Protein AF-A0A0G1T631-F1 (afdb_monomer_lite)

Sequence (86 aa):
MPIIISSVNIDERKKMDFRAGDSLRVWQRITDRIIEKDKVKEKSRLQAFEGLVLARKHGAEAGGTFTVRRVIDGVGVERILCGTNE

pLDDT: mean 79.18, std 12.17, range [40.97, 93.06]

Radius of gyration: 16.09 Å; chains: 1; bounding box: 46×25×39 Å

Structure (mmCIF, N/CA/C/O backbone):
data_AF-A0A0G1T631-F1
#
_entry.id   AF-A0A0G1T631-F1
#
loop_
_atom_site.group_PDB
_atom_site.id
_atom_site.type_symbol
_atom_site.label_atom_id
_atom_site.label_alt_id
_atom_site.label_comp_id
_atom_site.label_asym_id
_atom_site.label_entity_id
_atom_site.label_seq_id
_atom_site.pdbx_PDB_ins_code
_atom_site.Cartn_x
_atom_site.Cartn_y
_atom_site.Cartn_z
_atom_site.occupancy
_atom_site.B_iso_or_equiv
_atom_site.auth_seq_id
_atom_site.auth_comp_id
_atom_site.auth_asym_id
_atom_site.auth_atom_id
_atom_site.pdbx_PDB_model_num
ATOM 1 N N . MET A 1 1 ? 28.785 17.918 5.310 1.00 47.41 1 MET A N 1
ATOM 2 C CA . MET A 1 1 ? 27.691 17.109 5.894 1.00 47.41 1 MET A CA 1
ATOM 3 C C . MET A 1 1 ? 26.714 16.781 4.776 1.00 47.41 1 MET A C 1
ATOM 5 O O . MET A 1 1 ? 26.377 17.708 4.047 1.00 47.41 1 MET A O 1
ATOM 9 N N . PRO A 1 2 ? 26.317 15.515 4.570 1.00 48.94 2 PRO A N 1
ATOM 10 C CA . PRO A 1 2 ? 25.292 15.193 3.585 1.00 48.94 2 PRO A CA 1
ATOM 11 C C . PRO A 1 2 ? 23.964 15.818 4.023 1.00 48.94 2 PRO A C 1
ATOM 13 O O . PRO A 1 2 ? 23.546 15.670 5.170 1.00 48.94 2 PRO A O 1
ATOM 16 N N . ILE A 1 3 ? 23.333 16.562 3.119 1.00 58.81 3 ILE A N 1
ATOM 17 C CA . ILE A 1 3 ? 21.998 17.119 3.328 1.00 58.81 3 ILE A CA 1
ATOM 18 C C . ILE A 1 3 ? 21.029 15.935 3.307 1.00 58.81 3 ILE A C 1
ATOM 20 O O . ILE A 1 3 ? 20.956 15.213 2.315 1.00 58.81 3 ILE A O 1
ATOM 24 N N . ILE A 1 4 ? 20.318 15.705 4.410 1.00 57.94 4 ILE A N 1
ATOM 25 C CA . ILE A 1 4 ? 19.273 14.680 4.482 1.00 57.94 4 ILE A CA 1
ATOM 26 C C . ILE A 1 4 ? 18.038 15.257 3.784 1.00 57.94 4 ILE A C 1
ATOM 28 O O . ILE A 1 4 ? 17.392 16.160 4.306 1.00 57.94 4 ILE A O 1
ATOM 32 N N . ILE A 1 5 ? 17.749 14.771 2.576 1.00 60.88 5 IL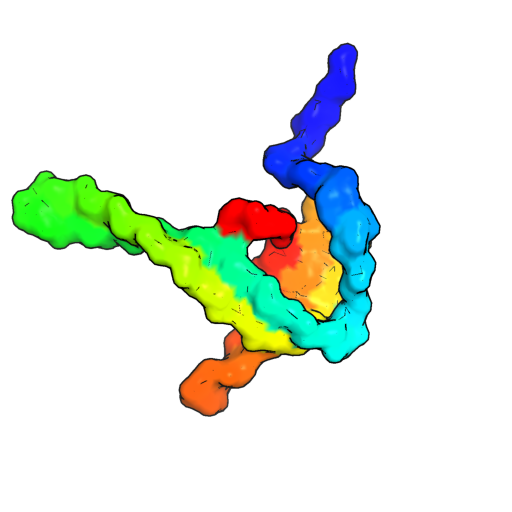E A N 1
ATOM 33 C CA . ILE A 1 5 ? 16.690 15.309 1.700 1.00 60.88 5 ILE A CA 1
ATOM 34 C C . ILE A 1 5 ? 15.299 14.764 2.089 1.00 60.88 5 ILE A C 1
ATOM 36 O O . ILE A 1 5 ? 14.283 15.366 1.753 1.00 60.88 5 ILE A O 1
ATOM 40 N N . SER A 1 6 ? 15.222 13.645 2.821 1.00 56.81 6 SER A N 1
ATOM 41 C CA . SER A 1 6 ? 13.947 13.021 3.201 1.00 56.81 6 SER A CA 1
ATOM 42 C C . SER A 1 6 ? 14.014 12.253 4.518 1.00 56.81 6 SER A C 1
ATOM 44 O O . SER A 1 6 ? 15.030 11.637 4.820 1.00 56.81 6 SER A O 1
ATOM 46 N N . SER A 1 7 ? 12.890 12.202 5.238 1.00 64.94 7 SER A N 1
ATOM 47 C CA . SER A 1 7 ? 12.695 11.411 6.464 1.00 64.94 7 SER A CA 1
ATOM 48 C C . SER A 1 7 ? 12.597 9.894 6.241 1.00 64.94 7 SER A C 1
ATOM 50 O O . SER A 1 7 ? 12.376 9.162 7.196 1.00 64.94 7 SER A O 1
ATOM 52 N N . VAL A 1 8 ? 12.717 9.409 4.999 1.00 66.88 8 VAL A N 1
ATOM 53 C CA . VAL A 1 8 ? 12.498 7.996 4.654 1.00 66.88 8 VAL A CA 1
ATOM 54 C C . VAL A 1 8 ? 13.819 7.264 4.413 1.00 66.88 8 VAL A C 1
ATOM 56 O O . VAL A 1 8 ? 14.691 7.777 3.713 1.00 66.88 8 VAL A O 1
ATOM 59 N N . ASN A 1 9 ? 13.933 6.040 4.941 1.00 72.56 9 ASN A N 1
ATOM 60 C CA . ASN A 1 9 ? 15.083 5.154 4.753 1.00 72.56 9 ASN A CA 1
ATOM 61 C C . ASN A 1 9 ? 15.177 4.644 3.295 1.00 72.56 9 ASN A C 1
ATOM 63 O O . ASN A 1 9 ? 14.276 3.968 2.792 1.00 72.56 9 ASN A O 1
ATOM 67 N N . ILE A 1 10 ? 16.267 4.988 2.602 1.00 72.31 10 ILE A N 1
ATOM 68 C CA . ILE A 1 10 ? 16.481 4.684 1.175 1.00 72.31 10 ILE A CA 1
ATOM 69 C C . ILE A 1 10 ? 16.951 3.235 0.972 1.00 72.31 10 ILE A C 1
ATOM 71 O O . ILE A 1 10 ? 16.581 2.597 -0.018 1.00 72.31 10 ILE A O 1
ATOM 75 N N . ASP A 1 11 ? 17.740 2.694 1.900 1.00 74.19 11 ASP A N 1
ATOM 76 C CA . ASP A 1 11 ? 18.310 1.348 1.791 1.00 74.19 11 ASP A CA 1
ATOM 77 C C . ASP A 1 11 ? 17.227 0.266 1.889 1.00 74.19 11 ASP A C 1
ATOM 79 O O . ASP A 1 11 ? 17.211 -0.688 1.105 1.00 74.19 11 ASP A O 1
ATOM 83 N N . GLU A 1 12 ? 16.246 0.460 2.772 1.00 74.81 12 GLU A N 1
ATOM 84 C CA . GLU A 1 12 ? 15.101 -0.448 2.906 1.00 74.81 12 GLU A CA 1
ATOM 85 C C . GLU A 1 12 ? 14.198 -0.439 1.666 1.00 74.81 12 GLU A C 1
ATOM 87 O O . GLU A 1 12 ? 13.724 -1.493 1.232 1.00 74.81 12 GLU A O 1
ATOM 92 N N . ARG A 1 13 ? 14.015 0.726 1.027 1.00 70.88 13 ARG A N 1
ATOM 93 C CA . ARG A 1 13 ? 13.248 0.827 -0.225 1.00 70.88 13 ARG A CA 1
ATOM 94 C C . ARG A 1 13 ? 13.908 0.096 -1.383 1.00 70.88 13 ARG A C 1
ATOM 96 O O . ARG A 1 13 ? 13.198 -0.497 -2.190 1.00 70.88 13 ARG A O 1
ATOM 103 N N . LYS A 1 14 ? 15.241 0.135 -1.488 1.00 72.25 14 LYS A N 1
ATOM 104 C CA . LYS A 1 14 ? 15.969 -0.602 -2.536 1.00 72.25 14 LYS A CA 1
ATOM 105 C C . LYS A 1 14 ? 15.791 -2.111 -2.397 1.00 72.25 14 LYS A C 1
ATOM 107 O O . LYS A 1 14 ? 15.767 -2.808 -3.405 1.00 72.25 14 LYS A O 1
ATOM 112 N N . LYS A 1 15 ? 15.648 -2.606 -1.165 1.00 76.75 15 LYS A N 1
ATOM 113 C CA . LYS A 1 15 ? 15.422 -4.028 -0.888 1.00 76.75 15 LYS A CA 1
ATOM 114 C C . LYS A 1 15 ? 14.009 -4.491 -1.267 1.00 76.75 15 LYS A C 1
ATOM 116 O O . LYS A 1 15 ? 13.825 -5.659 -1.597 1.00 76.75 15 LYS A O 1
ATOM 121 N N . MET A 1 16 ? 13.021 -3.597 -1.236 1.00 71.19 16 MET A N 1
ATOM 122 C CA . MET A 1 16 ? 11.667 -3.866 -1.727 1.00 71.19 16 MET A CA 1
ATOM 123 C C . MET A 1 16 ? 11.606 -3.713 -3.253 1.00 71.19 16 MET A C 1
ATOM 125 O O . MET A 1 16 ? 11.239 -2.659 -3.780 1.00 71.19 16 MET A O 1
ATOM 129 N N . ASP A 1 17 ? 11.952 -4.783 -3.969 1.00 77.00 17 ASP A N 1
ATOM 130 C CA . ASP A 1 17 ? 11.708 -4.874 -5.409 1.00 77.00 17 ASP A CA 1
ATOM 131 C C . ASP A 1 17 ? 10.306 -5.437 -5.673 1.00 77.00 17 ASP A C 1
ATOM 133 O O . ASP A 1 17 ? 10.050 -6.624 -5.495 1.00 77.00 17 ASP A O 1
ATOM 137 N N . PHE A 1 18 ? 9.383 -4.557 -6.055 1.00 83.81 18 PHE A N 1
ATOM 138 C CA . PHE A 1 18 ? 8.041 -4.904 -6.518 1.00 83.81 18 PHE A CA 1
ATOM 139 C C . PHE A 1 18 ? 7.709 -4.103 -7.778 1.00 83.81 18 PHE A C 1
ATOM 141 O O . PHE A 1 18 ? 8.221 -2.989 -8.000 1.00 83.81 18 PHE A O 1
ATOM 148 N N . ARG A 1 19 ? 6.839 -4.672 -8.606 1.00 85.31 19 ARG A N 1
ATOM 149 C CA . ARG A 1 19 ? 6.448 -4.163 -9.921 1.00 85.31 19 ARG A CA 1
ATOM 150 C C . ARG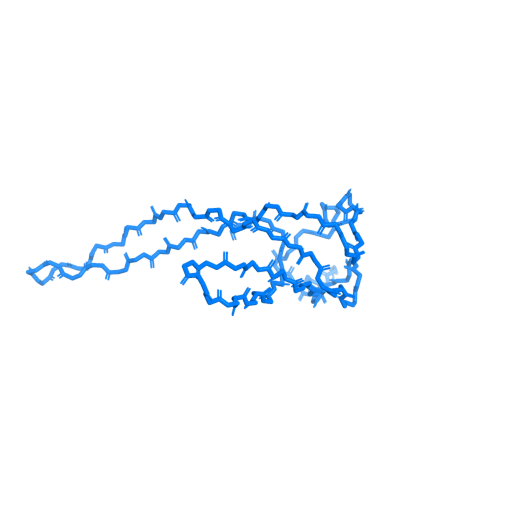 A 1 19 ? 4.940 -3.930 -9.991 1.00 85.31 19 ARG A C 1
ATOM 152 O O . ARG A 1 19 ? 4.176 -4.301 -9.104 1.00 85.31 19 ARG A O 1
ATOM 159 N N . ALA A 1 20 ? 4.514 -3.248 -11.052 1.00 86.50 20 ALA A N 1
ATOM 160 C CA . ALA A 1 20 ? 3.094 -3.144 -11.360 1.00 86.50 20 ALA A CA 1
ATOM 161 C C . ALA A 1 20 ? 2.531 -4.544 -11.647 1.00 86.50 20 ALA A C 1
ATOM 163 O O . ALA A 1 20 ? 3.159 -5.324 -12.363 1.00 86.50 20 ALA A O 1
ATOM 164 N N . GLY A 1 21 ? 1.363 -4.844 -11.083 1.00 87.75 21 GLY A N 1
ATOM 165 C CA . GLY A 1 21 ? 0.737 -6.166 -11.125 1.00 87.75 21 GLY A CA 1
ATOM 166 C C . GLY A 1 21 ? 0.950 -7.008 -9.866 1.00 87.75 21 GLY A C 1
ATOM 167 O O . GLY A 1 21 ? 0.175 -7.935 -9.644 1.00 87.75 21 GLY A O 1
ATOM 168 N N . ASP A 1 22 ? 1.916 -6.664 -9.011 1.00 88.88 22 ASP A N 1
ATOM 169 C CA . ASP A 1 22 ? 2.116 -7.372 -7.746 1.00 88.88 22 ASP A CA 1
ATOM 170 C C . ASP A 1 22 ? 1.031 -7.000 -6.727 1.00 88.88 22 ASP A C 1
ATOM 172 O O . ASP A 1 22 ? 0.537 -5.869 -6.689 1.00 88.88 22 ASP A O 1
ATOM 176 N N . SER A 1 23 ? 0.683 -7.949 -5.859 1.00 89.00 23 SER A N 1
ATOM 177 C CA . SER A 1 23 ? -0.188 -7.704 -4.708 1.00 89.00 23 SER A CA 1
ATOM 178 C C . SER A 1 23 ? 0.657 -7.348 -3.492 1.00 89.00 23 SER A C 1
ATOM 180 O O . SER A 1 23 ? 1.519 -8.123 -3.078 1.00 89.00 23 SER A O 1
ATOM 182 N N . LEU A 1 24 ? 0.396 -6.188 -2.894 1.00 87.62 24 LEU A N 1
ATOM 183 C CA . LEU A 1 24 ? 1.089 -5.722 -1.698 1.00 87.62 24 LEU A CA 1
ATOM 184 C C . LEU A 1 24 ? 0.122 -5.528 -0.543 1.00 87.62 24 LEU A C 1
ATOM 186 O O . LEU A 1 24 ? -0.997 -5.044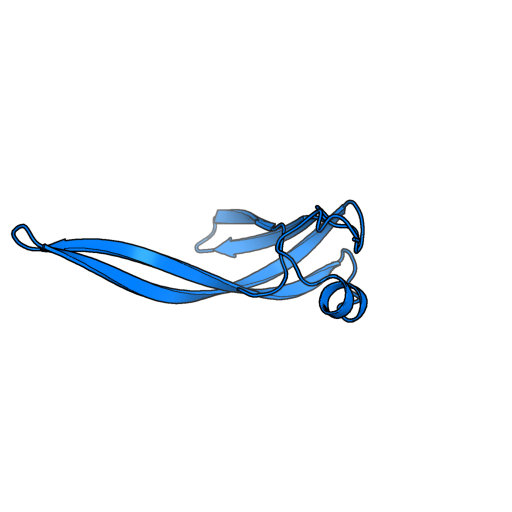 -0.715 1.00 87.62 24 LEU A O 1
ATOM 190 N N . ARG A 1 25 ? 0.617 -5.827 0.657 1.00 88.19 25 ARG A N 1
ATOM 191 C CA . ARG A 1 25 ? -0.025 -5.479 1.918 1.00 88.19 25 ARG A CA 1
ATOM 192 C C . ARG A 1 25 ? 0.762 -4.368 2.594 1.00 88.19 25 ARG A C 1
ATOM 194 O O . ARG A 1 25 ? 1.902 -4.569 3.002 1.00 88.19 25 ARG A O 1
ATOM 201 N N . VAL A 1 26 ? 0.129 -3.212 2.729 1.00 86.62 26 VAL A N 1
ATOM 202 C CA . VAL A 1 26 ? 0.701 -2.030 3.373 1.00 86.62 26 VAL A CA 1
ATOM 203 C C . VAL A 1 26 ? 0.062 -1.852 4.737 1.00 86.62 26 VAL A C 1
ATOM 205 O O . VAL A 1 26 ? -1.161 -1.906 4.863 1.00 86.62 26 VAL A O 1
ATOM 208 N N . TRP A 1 27 ? 0.876 -1.628 5.761 1.00 86.00 27 TRP A N 1
ATOM 209 C CA . TRP A 1 27 ? 0.385 -1.275 7.085 1.00 86.00 27 TRP A CA 1
ATOM 210 C C . TRP A 1 27 ? 0.392 0.237 7.232 1.00 86.00 27 TRP A C 1
ATOM 212 O O . TRP A 1 27 ? 1.416 0.878 7.028 1.00 86.00 27 TRP A O 1
ATOM 222 N N . GLN A 1 28 ? -0.758 0.800 7.580 1.00 83.12 28 GLN A N 1
ATOM 223 C CA . GLN A 1 28 ? -0.892 2.217 7.862 1.00 83.12 28 GLN A CA 1
ATOM 224 C C . GLN A 1 28 ? -1.230 2.406 9.333 1.00 83.12 28 GLN A C 1
ATOM 226 O O . GLN A 1 28 ? -2.206 1.839 9.841 1.00 83.12 28 GLN A O 1
ATOM 231 N N . ARG A 1 29 ? -0.442 3.236 10.014 1.00 84.44 29 ARG A N 1
ATOM 232 C CA . ARG A 1 29 ? -0.803 3.734 11.332 1.00 84.44 29 ARG A CA 1
ATOM 233 C C . ARG A 1 29 ? -1.844 4.836 11.172 1.00 84.44 29 ARG A C 1
ATOM 235 O O . ARG A 1 29 ? -1.569 5.907 10.639 1.00 84.44 29 ARG A O 1
ATOM 242 N N . ILE A 1 30 ? -3.056 4.564 11.632 1.00 82.81 30 ILE A N 1
ATOM 243 C CA . ILE A 1 30 ? -4.147 5.534 11.659 1.00 82.81 30 ILE A CA 1
ATOM 244 C C . ILE A 1 30 ? -4.311 5.980 13.105 1.00 82.81 30 ILE A C 1
ATOM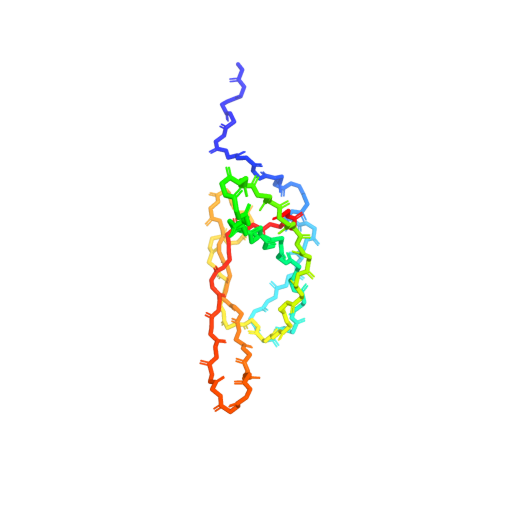 246 O O . ILE A 1 30 ? -4.577 5.162 13.988 1.00 82.81 30 ILE A O 1
ATOM 250 N N . THR A 1 31 ? -4.113 7.272 13.348 1.00 84.50 31 THR A N 1
ATOM 251 C CA . THR A 1 31 ? -4.322 7.890 14.659 1.00 84.50 31 THR A CA 1
ATOM 252 C C . THR A 1 31 ? -5.679 8.573 14.662 1.00 84.50 31 THR A C 1
ATOM 254 O O . THR A 1 31 ? -5.856 9.623 14.049 1.00 84.50 31 THR A O 1
ATOM 257 N N . ASP A 1 32 ? -6.633 7.971 15.363 1.00 80.69 32 ASP A N 1
ATOM 258 C CA . ASP A 1 32 ? -7.960 8.533 15.564 1.00 80.69 32 ASP A CA 1
ATOM 259 C C . ASP A 1 32 ? -7.923 9.447 16.799 1.00 80.69 32 ASP A C 1
ATOM 261 O O . ASP A 1 32 ? -7.551 9.030 17.903 1.00 80.69 32 ASP A O 1
ATOM 265 N N . ARG A 1 33 ? -8.304 10.715 16.616 1.00 78.50 33 ARG A N 1
ATOM 266 C CA . ARG A 1 33 ? -8.509 11.657 17.722 1.00 78.50 33 ARG A CA 1
ATOM 267 C C . ARG A 1 33 ? -9.937 11.518 18.222 1.00 78.50 33 ARG A C 1
ATOM 269 O O . ARG A 1 33 ? -10.876 11.867 17.513 1.00 78.50 33 ARG A O 1
ATOM 276 N N . ILE A 1 34 ? -10.093 11.015 19.440 1.00 75.88 34 ILE A N 1
ATOM 277 C CA . ILE A 1 34 ? -11.394 10.851 20.085 1.00 75.88 34 ILE A CA 1
ATOM 278 C C . ILE A 1 34 ? -11.503 11.915 21.175 1.00 75.88 34 ILE A C 1
ATOM 280 O O . ILE A 1 34 ? -10.670 11.981 22.081 1.00 75.88 34 ILE A O 1
ATOM 284 N N . ILE A 1 35 ? -12.524 12.763 21.068 1.00 73.19 35 ILE A N 1
ATOM 285 C CA . ILE A 1 35 ? -12.843 13.780 22.071 1.00 73.19 35 ILE A CA 1
ATOM 286 C C . ILE A 1 35 ? -13.907 13.181 22.991 1.00 73.19 35 ILE A C 1
ATOM 288 O O . ILE A 1 35 ? -15.062 13.034 22.599 1.00 73.19 35 ILE A O 1
ATOM 292 N N . GLU A 1 36 ? -13.521 12.819 24.212 1.00 72.88 36 GLU A N 1
ATOM 293 C CA . GLU A 1 36 ? -14.458 12.402 25.259 1.00 72.88 36 GLU A CA 1
ATOM 294 C C . GLU A 1 36 ? -14.470 13.463 26.356 1.00 72.88 36 GLU A C 1
ATOM 296 O O . GLU A 1 36 ? -13.450 13.650 27.020 1.00 72.88 36 GLU A O 1
ATOM 301 N N . LYS A 1 37 ? -15.625 14.116 26.569 1.00 65.81 37 LYS A N 1
ATOM 302 C CA . LYS A 1 37 ? -15.901 14.996 27.724 1.00 65.81 37 LYS A CA 1
ATOM 303 C C . LYS A 1 37 ? -14.708 15.911 28.075 1.00 65.81 37 LYS A C 1
ATOM 305 O O . LYS A 1 37 ? -14.142 15.801 29.159 1.00 65.81 37 LYS A O 1
ATOM 310 N N . ASP A 1 38 ? -14.277 16.725 27.112 1.00 66.62 38 ASP A N 1
ATOM 311 C CA . ASP A 1 38 ? -13.180 17.706 27.233 1.00 66.62 38 ASP A CA 1
ATOM 312 C C . ASP A 1 38 ? -11.740 17.161 27.330 1.00 66.62 38 ASP A C 1
ATOM 314 O O . ASP A 1 38 ? -10.798 17.934 27.516 1.00 66.62 38 ASP A O 1
ATOM 318 N N . LYS A 1 39 ? -11.510 15.853 27.134 1.00 67.00 39 LYS A N 1
ATOM 319 C CA . LYS A 1 39 ? -10.160 15.278 26.976 1.00 67.00 39 LYS A CA 1
ATOM 320 C C . LYS A 1 39 ? -9.953 14.730 25.565 1.00 67.00 39 LYS A C 1
ATOM 322 O O . LYS A 1 39 ? -10.694 13.863 25.105 1.00 67.00 39 LYS A O 1
ATOM 327 N N . VAL A 1 40 ? -8.901 15.209 24.898 1.00 73.62 40 VAL A N 1
ATOM 328 C CA . VAL A 1 40 ? -8.437 14.659 23.617 1.00 73.62 40 VAL A CA 1
ATOM 329 C C . VAL A 1 40 ? -7.619 13.405 23.910 1.00 73.62 40 VAL A C 1
ATOM 331 O O . VAL A 1 40 ? -6.542 13.485 24.499 1.00 73.62 40 VAL A O 1
ATOM 334 N N . LYS A 1 41 ? -8.134 12.239 23.520 1.00 75.62 41 LYS A N 1
ATOM 335 C CA . LYS A 1 41 ? -7.378 10.983 23.519 1.00 75.62 41 LYS A CA 1
ATOM 336 C C . LYS A 1 41 ? -6.983 10.646 22.089 1.00 75.62 41 LYS A C 1
ATOM 338 O O . LYS A 1 41 ? -7.821 10.630 21.189 1.00 75.62 41 LYS A O 1
ATOM 343 N N . GLU A 1 42 ? -5.711 10.331 21.892 1.00 80.88 42 GLU A N 1
ATOM 344 C CA . GLU A 1 42 ? -5.207 9.826 20.618 1.00 80.88 42 GLU A CA 1
ATOM 345 C C . GLU A 1 42 ? -5.141 8.298 20.687 1.00 80.88 42 GLU A C 1
ATOM 347 O O . GLU A 1 42 ? -4.386 7.727 21.478 1.00 80.88 42 GLU A O 1
ATOM 352 N N . LYS A 1 43 ? -5.959 7.616 19.880 1.00 81.50 43 LYS A N 1
ATOM 353 C CA . LYS A 1 43 ? -5.927 6.157 19.746 1.00 81.50 43 LYS A CA 1
ATOM 354 C C . LYS A 1 43 ? -5.297 5.816 18.406 1.00 81.50 43 LYS A C 1
ATOM 356 O O . LYS A 1 43 ? -5.845 6.131 17.358 1.00 81.50 43 LYS A O 1
ATOM 361 N N . SER A 1 44 ? -4.148 5.152 18.440 1.00 84.56 44 SER A N 1
ATOM 362 C CA . SER A 1 44 ? -3.505 4.658 17.223 1.00 84.56 44 SER A CA 1
ATOM 363 C C . SER A 1 44 ? -3.896 3.206 16.962 1.00 84.56 44 SER A C 1
ATOM 365 O O . SER A 1 44 ? -3.918 2.381 17.877 1.00 84.56 44 SER A O 1
ATOM 367 N N . ARG A 1 45 ? -4.228 2.901 15.708 1.00 86.88 45 ARG A N 1
ATOM 368 C CA . ARG A 1 45 ? -4.474 1.544 15.212 1.00 86.88 45 ARG A CA 1
ATOM 369 C C . ARG A 1 45 ? -3.636 1.292 13.968 1.00 86.88 45 ARG A C 1
ATOM 371 O O . ARG A 1 45 ? -3.408 2.199 13.171 1.00 86.88 45 ARG A O 1
ATOM 378 N N . LEU A 1 46 ? -3.196 0.053 13.797 1.00 86.81 46 LEU A N 1
ATOM 379 C CA . LEU A 1 46 ? -2.567 -0.399 12.563 1.00 86.81 46 LEU A CA 1
ATOM 380 C C . LEU A 1 46 ? -3.647 -1.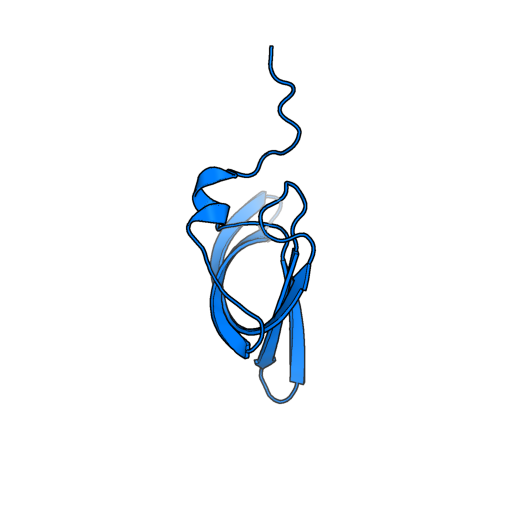007 11.675 1.00 86.81 46 LEU A C 1
ATOM 382 O O . LEU A 1 46 ? -4.285 -1.990 12.053 1.00 86.81 46 LEU A O 1
ATOM 386 N N . GLN A 1 47 ? -3.863 -0.414 10.506 1.00 87.31 47 GLN A N 1
ATOM 387 C CA . GLN A 1 47 ? -4.771 -0.940 9.497 1.00 87.31 47 GLN A CA 1
ATOM 388 C C . GLN A 1 47 ? -3.964 -1.467 8.314 1.00 87.31 47 GLN A C 1
ATOM 390 O O . GLN A 1 47 ? -3.120 -0.766 7.764 1.00 87.31 47 GLN A O 1
ATOM 395 N N . ALA A 1 48 ? -4.236 -2.707 7.911 1.00 87.88 48 ALA A N 1
ATOM 396 C CA . ALA A 1 48 ? -3.653 -3.276 6.706 1.00 87.88 48 ALA A CA 1
ATOM 397 C C . ALA A 1 48 ? -4.501 -2.923 5.475 1.00 87.88 48 ALA A C 1
ATOM 399 O O . ALA A 1 48 ? -5.710 -3.170 5.447 1.00 87.88 48 ALA A O 1
ATOM 400 N N . PHE A 1 49 ? -3.853 -2.403 4.439 1.00 88.44 49 PHE A N 1
ATOM 401 C CA . PHE A 1 49 ? -4.411 -2.208 3.110 1.00 88.44 49 PHE A CA 1
ATOM 402 C C . PHE A 1 49 ? -3.716 -3.161 2.138 1.00 88.44 49 PHE A C 1
ATOM 404 O O . PHE A 1 49 ? -2.541 -3.000 1.825 1.00 88.44 49 PHE A O 1
ATOM 411 N N . GLU A 1 50 ? -4.441 -4.182 1.697 1.00 90.00 50 GLU A N 1
ATOM 412 C CA . GLU A 1 50 ? -3.950 -5.183 0.754 1.00 90.00 50 GLU A CA 1
ATOM 413 C C . GLU A 1 50 ? -4.585 -4.973 -0.615 1.00 90.00 50 GLU A C 1
ATOM 415 O O . GLU A 1 50 ? -5.807 -4.885 -0.711 1.00 90.00 50 GLU A O 1
ATOM 420 N N . GLY A 1 51 ? -3.781 -4.879 -1.668 1.00 91.69 51 GLY A N 1
ATOM 421 C CA . GLY A 1 51 ? -4.299 -4.674 -3.013 1.00 91.69 51 GLY A CA 1
ATOM 422 C C . GLY A 1 51 ? -3.235 -4.771 -4.096 1.00 91.69 51 GLY A C 1
ATOM 423 O O . GLY A 1 51 ? -2.058 -4.998 -3.820 1.00 91.69 51 GLY A O 1
ATOM 424 N N . LEU A 1 52 ? -3.671 -4.582 -5.337 1.00 92.25 52 LEU A N 1
ATOM 425 C CA . LEU A 1 52 ? -2.831 -4.689 -6.522 1.00 92.25 52 LEU A CA 1
ATOM 426 C C . LEU A 1 52 ? -2.122 -3.364 -6.809 1.00 92.25 52 LEU A C 1
ATOM 428 O O . LEU A 1 52 ? -2.744 -2.297 -6.791 1.00 92.25 52 LEU A O 1
ATOM 432 N N . VAL A 1 53 ? -0.828 -3.425 -7.103 1.00 91.44 53 VAL A N 1
ATOM 433 C CA . VAL A 1 53 ? -0.034 -2.260 -7.494 1.00 91.44 53 VAL A CA 1
ATOM 434 C C . VAL A 1 53 ? -0.341 -1.902 -8.943 1.00 91.44 53 VAL A C 1
ATOM 436 O O . VAL A 1 53 ? -0.026 -2.655 -9.862 1.00 91.44 53 VAL A O 1
ATOM 439 N N . LEU A 1 54 ? -0.923 -0.725 -9.157 1.00 89.50 54 LEU A N 1
ATOM 440 C CA . LEU A 1 54 ? -1.209 -0.211 -10.497 1.00 89.50 54 LEU A CA 1
ATOM 441 C C . LEU A 1 54 ? 0.011 0.452 -11.129 1.00 89.50 54 LEU A C 1
ATOM 443 O O . LEU A 1 54 ? 0.283 0.278 -12.312 1.00 89.50 54 LEU A O 1
ATOM 447 N N . ALA A 1 55 ? 0.731 1.249 -10.342 1.00 87.94 55 ALA A N 1
ATOM 448 C CA . ALA A 1 55 ? 1.831 2.056 -10.842 1.00 87.94 55 ALA A CA 1
ATOM 449 C C . ALA A 1 55 ? 2.864 2.314 -9.749 1.00 87.94 55 ALA A C 1
ATOM 451 O O . ALA A 1 55 ? 2.513 2.508 -8.584 1.00 87.94 55 ALA A O 1
ATOM 452 N N . ARG A 1 56 ? 4.131 2.392 -10.157 1.00 86.69 56 ARG A N 1
ATOM 453 C CA . ARG A 1 56 ? 5.269 2.818 -9.338 1.00 86.69 56 ARG A CA 1
ATOM 454 C C . ARG A 1 56 ? 5.990 3.948 -10.073 1.00 86.69 56 ARG A C 1
ATOM 456 O O . ARG A 1 56 ? 6.368 3.782 -11.228 1.00 86.69 56 ARG A O 1
ATOM 463 N N . LYS A 1 57 ? 6.157 5.097 -9.420 1.00 85.69 57 LYS A N 1
ATOM 464 C CA . LYS A 1 57 ? 6.797 6.306 -9.958 1.00 85.69 57 LYS A CA 1
ATOM 465 C C . LYS A 1 57 ? 8.065 6.627 -9.168 1.00 85.69 57 LYS A C 1
ATOM 467 O O . LYS A 1 57 ? 8.078 6.481 -7.949 1.00 85.69 57 LYS A O 1
ATOM 472 N N . HIS A 1 58 ? 9.112 7.072 -9.865 1.00 81.12 58 HIS A N 1
ATOM 473 C CA . HIS A 1 58 ? 10.416 7.462 -9.294 1.00 81.12 58 HIS A CA 1
ATOM 474 C C . HIS A 1 58 ? 11.138 6.360 -8.482 1.00 81.12 58 HIS A C 1
ATOM 476 O O . HIS A 1 58 ? 12.033 6.627 -7.688 1.00 81.12 58 HIS A O 1
ATOM 482 N N . GLY A 1 59 ? 10.774 5.088 -8.697 1.00 77.12 59 GLY A N 1
ATOM 483 C CA . GLY A 1 59 ? 11.538 3.922 -8.242 1.00 77.12 59 GLY A CA 1
ATOM 484 C C . GLY A 1 59 ? 11.840 3.888 -6.739 1.00 77.12 59 GLY A C 1
ATOM 485 O O . GLY A 1 59 ? 10.942 3.675 -5.922 1.00 77.12 59 GLY A O 1
ATOM 486 N N . ALA A 1 60 ? 13.127 4.003 -6.403 1.00 74.19 60 ALA A N 1
ATOM 487 C CA . ALA A 1 60 ? 13.663 3.983 -5.038 1.00 74.19 60 ALA A CA 1
ATOM 488 C C . ALA A 1 60 ? 14.211 5.356 -4.592 1.00 74.19 60 ALA A C 1
ATOM 490 O O . ALA A 1 60 ? 14.927 5.436 -3.595 1.00 74.19 60 ALA A O 1
ATOM 491 N N . GLU A 1 61 ? 13.900 6.426 -5.327 1.00 75.19 61 GLU A N 1
ATOM 492 C CA . GLU A 1 61 ? 14.315 7.786 -4.983 1.00 75.19 61 GLU A CA 1
ATOM 493 C C . GLU A 1 61 ? 13.530 8.330 -3.780 1.00 75.19 61 GLU A C 1
ATOM 495 O O . GLU A 1 61 ? 12.414 7.893 -3.466 1.00 75.19 61 GLU A O 1
ATOM 500 N N . ALA A 1 62 ? 14.109 9.330 -3.114 1.00 68.44 62 ALA A N 1
ATOM 501 C CA . ALA A 1 62 ? 13.415 10.131 -2.117 1.00 68.44 62 ALA A CA 1
ATOM 502 C C . ALA A 1 62 ? 12.241 10.866 -2.792 1.00 68.44 62 ALA A C 1
ATOM 504 O O . ALA A 1 62 ? 12.447 11.774 -3.589 1.00 68.44 62 ALA A O 1
ATOM 505 N N . GLY A 1 63 ? 11.008 10.430 -2.510 1.00 74.62 63 GLY A N 1
ATOM 506 C CA . GLY A 1 63 ? 9.790 10.906 -3.187 1.00 74.62 63 GLY A CA 1
ATOM 507 C C . GLY A 1 63 ? 9.126 9.881 -4.115 1.00 74.62 63 GLY A C 1
ATOM 508 O O . GLY A 1 63 ? 8.054 10.152 -4.655 1.00 74.62 63 GLY A O 1
ATOM 509 N N . GLY A 1 64 ? 9.703 8.683 -4.258 1.00 83.62 64 GLY A N 1
ATOM 510 C CA . GLY A 1 64 ? 9.077 7.565 -4.961 1.00 83.62 64 GLY A CA 1
ATOM 511 C C . GLY A 1 64 ? 7.695 7.225 -4.404 1.00 83.62 64 GLY A C 1
ATOM 512 O O . GLY A 1 64 ? 7.531 7.034 -3.191 1.00 83.62 64 GLY A O 1
ATOM 513 N N . THR A 1 65 ? 6.711 7.131 -5.299 1.00 85.75 65 THR A N 1
ATOM 514 C CA . THR A 1 65 ? 5.321 6.794 -4.967 1.00 85.75 65 THR A CA 1
ATOM 515 C C . THR A 1 65 ? 4.875 5.531 -5.676 1.00 85.75 65 THR A C 1
ATOM 517 O O . THR A 1 65 ? 5.337 5.207 -6.769 1.00 85.75 65 THR A O 1
ATOM 520 N N . PHE A 1 66 ? 3.942 4.813 -5.069 1.00 88.19 66 PHE A N 1
ATOM 521 C CA . PHE A 1 66 ? 3.248 3.714 -5.724 1.00 88.19 66 PHE A CA 1
ATOM 522 C C . PHE A 1 66 ? 1.759 3.765 -5.400 1.00 88.19 66 PHE A C 1
ATOM 524 O O . PHE A 1 66 ? 1.346 4.310 -4.377 1.00 88.19 66 PHE A O 1
ATOM 531 N N . THR A 1 67 ? 0.950 3.250 -6.320 1.00 90.06 67 THR A N 1
ATOM 532 C CA . THR A 1 67 ? -0.511 3.260 -6.219 1.00 90.06 67 THR A CA 1
ATOM 533 C C . THR A 1 67 ? -1.007 1.840 -6.037 1.00 90.06 67 THR A C 1
ATOM 535 O O . THR A 1 67 ? -0.723 0.984 -6.874 1.00 90.06 67 THR A O 1
ATOM 538 N N . VAL A 1 68 ? -1.749 1.605 -4.959 1.00 92.00 68 VAL A N 1
ATOM 539 C CA . VAL A 1 68 ? -2.366 0.315 -4.644 1.00 92.00 68 VAL A CA 1
ATOM 540 C C . VAL A 1 68 ? -3.875 0.437 -4.801 1.00 92.00 68 VAL A C 1
ATOM 542 O O . VAL A 1 68 ? -4.485 1.369 -4.273 1.00 92.00 68 VAL A O 1
ATOM 545 N N . ARG A 1 69 ? -4.486 -0.517 -5.498 1.00 93.06 69 ARG A N 1
ATOM 546 C CA . ARG A 1 69 ? -5.930 -0.599 -5.714 1.00 93.06 69 ARG A CA 1
ATOM 547 C C . ARG A 1 69 ? -6.520 -1.814 -5.013 1.00 93.06 69 ARG A C 1
ATOM 549 O O . ARG A 1 69 ? -6.015 -2.927 -5.155 1.00 93.06 69 ARG A O 1
ATOM 556 N N . ARG A 1 70 ? -7.640 -1.610 -4.322 1.00 92.56 70 ARG A N 1
ATOM 557 C CA . ARG A 1 70 ? -8.451 -2.665 -3.702 1.00 92.56 70 ARG A CA 1
ATOM 558 C C . ARG A 1 70 ? -9.935 -2.350 -3.879 1.00 92.56 70 ARG A C 1
ATOM 560 O O . ARG A 1 70 ? -10.324 -1.190 -3.817 1.00 92.56 70 ARG A O 1
ATOM 567 N N . VAL A 1 71 ? -10.772 -3.367 -4.059 1.00 92.25 71 VAL A N 1
ATOM 568 C CA . VAL A 1 71 ? -12.230 -3.218 -3.932 1.00 92.25 71 VAL A CA 1
ATOM 569 C C . VAL A 1 71 ? -12.617 -3.474 -2.475 1.00 92.25 71 VAL A C 1
ATOM 571 O O . VAL A 1 71 ? -12.290 -4.528 -1.929 1.00 92.25 71 VAL A O 1
ATOM 574 N N . ILE A 1 72 ? -13.270 -2.502 -1.841 1.00 89.06 72 ILE A N 1
ATOM 575 C CA . ILE A 1 72 ? -13.791 -2.599 -0.471 1.00 89.06 72 ILE A CA 1
ATOM 576 C C . ILE A 1 72 ? -15.292 -2.340 -0.549 1.00 89.06 72 ILE A C 1
ATOM 578 O O . ILE A 1 72 ? -15.700 -1.318 -1.092 1.00 89.06 72 ILE A O 1
ATOM 582 N N . ASP A 1 73 ? -16.097 -3.279 -0.052 1.00 90.69 73 ASP A N 1
ATOM 583 C CA . ASP A 1 73 ? -17.563 -3.173 -0.003 1.00 90.69 73 ASP A CA 1
ATOM 584 C C . ASP A 1 73 ? -18.204 -2.762 -1.344 1.00 90.69 73 ASP A C 1
ATOM 586 O O . ASP A 1 73 ? -19.109 -1.937 -1.411 1.00 90.69 73 ASP A O 1
ATOM 590 N N . GLY A 1 74 ? -17.696 -3.325 -2.447 1.00 91.69 74 GLY A N 1
ATOM 591 C CA . GLY A 1 74 ? -18.184 -3.048 -3.804 1.00 91.69 74 GLY A CA 1
ATOM 592 C C . GLY A 1 74 ? -17.688 -1.734 -4.422 1.00 91.69 74 GLY A C 1
ATOM 593 O O . GLY A 1 74 ? -17.955 -1.483 -5.595 1.00 91.69 74 GLY A O 1
ATOM 594 N N . VAL A 1 75 ? -16.916 -0.925 -3.689 1.00 92.38 75 VAL A N 1
ATOM 595 C CA . VAL A 1 75 ? -16.336 0.335 -4.171 1.00 92.38 75 VAL A CA 1
ATOM 596 C C . VAL A 1 75 ? -14.842 0.161 -4.445 1.00 92.38 75 VAL A C 1
ATOM 598 O O . VAL A 1 75 ? -14.082 -0.340 -3.615 1.00 92.38 75 VAL A O 1
ATOM 601 N N . GLY A 1 76 ? -14.395 0.578 -5.631 1.00 92.62 76 GLY A N 1
ATOM 602 C CA . GLY A 1 76 ? -12.974 0.611 -5.975 1.00 92.62 76 GLY A CA 1
ATOM 603 C C . GLY A 1 76 ? -12.258 1.735 -5.228 1.00 92.62 76 GLY A C 1
ATOM 604 O O . GLY A 1 76 ? -12.568 2.904 -5.433 1.00 92.62 76 GLY A O 1
ATOM 605 N N . VAL A 1 77 ? -11.294 1.382 -4.380 1.00 92.12 77 VAL A N 1
ATOM 606 C CA . VAL A 1 77 ? -10.480 2.326 -3.611 1.00 92.12 77 VAL A CA 1
ATOM 607 C C . VAL A 1 77 ? -9.036 2.252 -4.083 1.00 92.12 77 VAL A C 1
ATOM 609 O O . VAL A 1 77 ? -8.423 1.182 -4.109 1.00 92.12 77 VAL A O 1
ATOM 612 N N . GLU A 1 78 ? -8.475 3.411 -4.408 1.00 92.25 78 GLU A N 1
ATOM 613 C CA . GLU A 1 78 ? -7.068 3.563 -4.765 1.00 92.25 78 GLU A CA 1
ATOM 614 C C . GLU A 1 78 ? -6.349 4.395 -3.699 1.00 92.25 78 GLU A C 1
ATOM 616 O O . GLU A 1 78 ? -6.861 5.408 -3.214 1.00 92.25 78 GLU A O 1
ATOM 621 N N . ARG A 1 79 ? -5.160 3.945 -3.298 1.00 89.31 79 ARG A N 1
ATOM 622 C CA . ARG A 1 79 ? -4.305 4.619 -2.318 1.00 89.31 79 ARG A CA 1
ATOM 623 C C . ARG A 1 79 ? -2.939 4.872 -2.933 1.00 89.31 79 ARG A C 1
ATOM 625 O O . ARG A 1 79 ? -2.2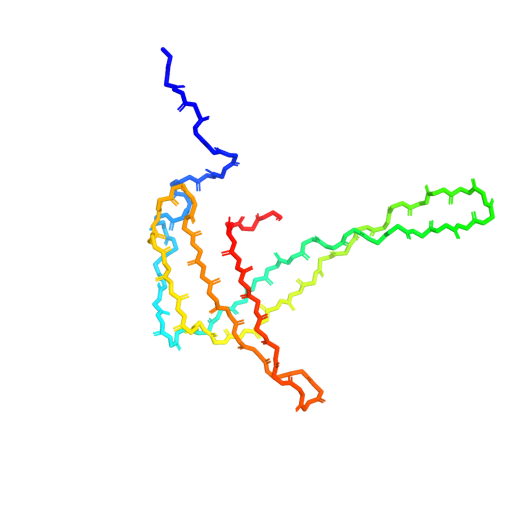67 3.941 -3.369 1.00 89.31 79 ARG A O 1
ATOM 632 N N . ILE A 1 80 ? -2.536 6.139 -2.942 1.00 89.25 80 ILE A N 1
ATOM 633 C CA . ILE A 1 80 ? -1.200 6.571 -3.354 1.00 89.25 80 ILE A CA 1
ATOM 634 C C . ILE A 1 80 ? -0.351 6.695 -2.094 1.00 89.25 80 ILE A C 1
ATOM 636 O O . ILE A 1 80 ? -0.744 7.369 -1.142 1.00 89.25 80 ILE A O 1
ATOM 640 N N . LEU A 1 81 ? 0.798 6.029 -2.087 1.00 85.06 81 LEU A N 1
ATOM 641 C CA . LEU A 1 81 ? 1.672 5.927 -0.925 1.00 85.06 81 LEU A CA 1
ATOM 642 C C . LEU A 1 81 ? 3.077 6.403 -1.283 1.00 85.06 81 LEU A C 1
ATOM 644 O O . LEU A 1 81 ? 3.594 6.092 -2.356 1.00 85.06 81 LEU A O 1
ATOM 648 N N . CYS A 1 82 ? 3.689 7.157 -0.371 1.00 72.56 82 CYS A N 1
ATOM 649 C CA . CYS A 1 82 ? 5.008 7.770 -0.519 1.00 72.56 82 CYS A CA 1
ATOM 650 C C . CYS A 1 82 ? 5.988 7.304 0.576 1.00 72.56 82 CYS A C 1
ATOM 652 O O . CYS A 1 82 ? 6.766 8.094 1.090 1.00 72.56 82 CYS A O 1
ATOM 654 N N . GLY A 1 83 ? 6.010 6.027 0.959 1.00 63.97 83 GLY A N 1
ATOM 655 C CA . GLY A 1 83 ? 6.745 5.586 2.156 1.00 63.97 83 GLY A CA 1
ATOM 656 C C . GLY A 1 83 ? 6.824 4.075 2.285 1.00 63.97 83 GLY A C 1
ATOM 657 O O . GLY A 1 83 ? 5.894 3.390 1.868 1.00 63.97 83 GLY A O 1
ATOM 658 N N . THR A 1 84 ? 7.918 3.559 2.848 1.00 52.41 84 THR A N 1
ATOM 659 C CA . THR A 1 84 ? 7.940 2.239 3.498 1.00 52.41 84 THR A CA 1
ATOM 660 C C . THR A 1 84 ? 7.509 2.388 4.956 1.00 52.41 84 THR A C 1
ATOM 662 O O . THR A 1 84 ? 7.587 3.481 5.503 1.00 52.41 84 THR A O 1
ATOM 665 N N . ASN A 1 85 ? 6.975 1.297 5.510 1.00 48.94 85 ASN A N 1
ATOM 666 C CA . ASN A 1 85 ? 6.139 1.240 6.711 1.00 48.94 85 ASN A CA 1
ATOM 667 C C . ASN A 1 85 ? 6.654 2.053 7.917 1.00 48.94 85 ASN A C 1
ATOM 669 O O . ASN A 1 85 ? 7.504 1.561 8.652 1.00 48.94 85 ASN A O 1
ATOM 673 N N . GLU A 1 86 ? 6.020 3.203 8.161 1.00 40.97 86 GLU A N 1
ATOM 674 C CA . GLU A 1 86 ? 5.701 3.762 9.486 1.00 40.97 86 GLU A CA 1
ATOM 675 C C . GLU A 1 86 ? 4.283 4.357 9.459 1.00 40.97 86 GLU A C 1
ATOM 677 O O . GLU A 1 86 ? 3.930 5.020 8.453 1.00 40.97 86 GLU A O 1
#

Foldseek 3Di:
DDDPPDPADLVVQVVPDDDAFDKDKAWDWDWDFDDDPNDTDTDIDIDIDIFGWHDWPPRSDQQIKTKGWDQDPNDIDIDIDRHHHD

Secondary structure (DSSP, 8-state):
------SS-HHHHHH----TT-EEEEEEEEEEEEEETTEEEEEEEEEEEEEEEEEEESTTSTT-EEEEEEEETTEEEEEEE-SS--